Protein AF-A0A1M7QF65-F1 (afdb_monomer_lite)

Secondary structure (DSSP, 8-state):
---BSSTT--BPPGGGSSHHHHHHHHHHHHHHHHHHHTTPPP-HHHHHHHHHHHHHSTTGGGS-HHHHHHHHHHHHHHHHHHHHHTGGGT-S--HHHHHHHHHHH-SS-EEEEEE--SSSGGG-EEEEEETTEEEEEEE----SS--

Foldseek 3Di:
DFDAPDPVRHTDPPQCRDPLSVVLVVQLVVLVVVCVVVVNDDDLVSNLVSLLVSQLDLSLLVRPVVVNQVSVVVSLLSLLLCCVPPVVVPPDDDSCVSQVSCCPRGNNQKHKDWDPPDPDQQAIKMFIDHPNHTDDIDGHDHDPDSD

Sequence (147 aa):
MDIFVNKNKLKIPEPLGDFNVMKSALIHEDLHKKDNIKNVAESFLLHTNVYLNQMKDPTFAKVPERYQLGWIASFAQFVLNYYDQEGINGFGPGIESIVDDFNKNGKSGHVLKVDVSAPKSSSYSFQIYRNGKKVGEGKMEPKTSPH

Structure (mmCIF, N/CA/C/O backbone):
data_AF-A0A1M7QF65-F1
#
_entry.id   AF-A0A1M7QF65-F1
#
loop_
_atom_site.group_PDB
_atom_site.id
_atom_site.type_symbol
_atom_site.label_atom_id
_atom_site.label_alt_id
_atom_site.label_comp_id
_atom_site.label_asym_id
_atom_site.label_entity_id
_atom_site.label_seq_id
_atom_site.pdbx_PDB_ins_code
_atom_site.Cartn_x
_atom_site.Cartn_y
_atom_site.Cartn_z
_atom_site.occupancy
_atom_site.B_iso_or_equiv
_atom_site.auth_seq_id
_atom_site.auth_comp_id
_atom_site.auth_asym_id
_atom_site.auth_atom_id
_atom_site.pdbx_PDB_model_num
ATOM 1 N N . MET A 1 1 ? -21.258 -17.685 -5.223 1.00 51.28 1 MET A N 1
ATOM 2 C CA . MET A 1 1 ? -21.279 -18.036 -6.657 1.00 51.28 1 MET A CA 1
ATOM 3 C C . MET A 1 1 ? -19.961 -18.721 -6.934 1.00 51.28 1 MET A C 1
ATOM 5 O O . MET A 1 1 ? -18.935 -18.098 -6.708 1.00 51.28 1 MET A O 1
ATOM 9 N N . ASP A 1 2 ? -19.983 -19.992 -7.324 1.00 49.41 2 ASP A N 1
ATOM 10 C CA . ASP A 1 2 ? -18.752 -20.750 -7.566 1.00 49.41 2 ASP A CA 1
ATOM 11 C C . ASP A 1 2 ? -18.258 -20.471 -8.993 1.00 49.41 2 ASP A C 1
ATOM 13 O O . ASP A 1 2 ? -19.009 -20.645 -9.954 1.00 49.41 2 ASP A O 1
ATOM 17 N N . ILE A 1 3 ? -17.009 -20.016 -9.128 1.00 52.91 3 ILE A N 1
ATOM 18 C CA . ILE A 1 3 ? -16.360 -19.741 -10.417 1.00 52.91 3 ILE A CA 1
ATOM 19 C C . ILE A 1 3 ? -15.344 -20.858 -10.691 1.00 52.91 3 ILE A C 1
ATOM 21 O O . ILE A 1 3 ? -14.497 -21.167 -9.849 1.00 52.91 3 ILE A O 1
ATOM 25 N N . PHE A 1 4 ? -15.434 -21.473 -11.870 1.00 58.09 4 PHE A N 1
ATOM 26 C CA . PHE A 1 4 ? -14.579 -22.586 -12.289 1.00 58.09 4 PHE A CA 1
ATOM 27 C C . PHE A 1 4 ? -13.710 -22.175 -13.478 1.00 58.09 4 PHE A C 1
ATOM 29 O O . PHE A 1 4 ? -14.199 -21.545 -14.413 1.00 58.09 4 PHE A O 1
ATOM 36 N N . VAL A 1 5 ? -12.431 -22.561 -13.458 1.00 58.28 5 VAL A N 1
ATOM 37 C CA . VAL A 1 5 ? -11.436 -22.155 -14.475 1.00 58.28 5 VAL A CA 1
ATOM 38 C C . VAL A 1 5 ? -11.405 -23.071 -15.702 1.00 58.28 5 VAL A C 1
ATOM 40 O O . VAL A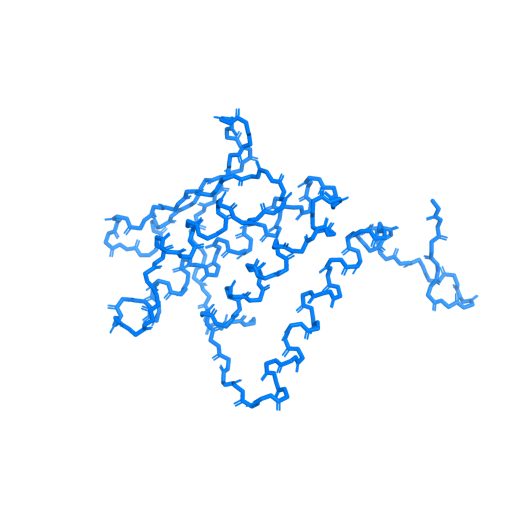 1 5 ? -10.826 -22.715 -16.725 1.00 58.28 5 VAL A O 1
ATOM 43 N N . ASN A 1 6 ? -12.013 -24.258 -15.630 1.00 52.78 6 ASN A N 1
ATOM 44 C CA . ASN A 1 6 ? -12.117 -25.184 -16.758 1.00 52.78 6 ASN A CA 1
ATOM 45 C C . ASN A 1 6 ? -13.269 -26.192 -16.587 1.00 52.78 6 ASN A C 1
ATOM 47 O O . ASN A 1 6 ? -13.910 -26.284 -15.538 1.00 52.78 6 ASN A O 1
ATOM 51 N N . LYS A 1 7 ? -13.489 -27.004 -17.633 1.00 57.59 7 LYS A N 1
ATOM 52 C CA . LYS A 1 7 ? -14.481 -28.097 -17.665 1.00 57.59 7 LYS A CA 1
ATOM 53 C C . LYS A 1 7 ? -14.250 -29.171 -16.589 1.00 57.59 7 LYS A C 1
ATOM 55 O O . LYS A 1 7 ? -15.165 -29.932 -16.293 1.00 57.59 7 LYS A O 1
ATOM 60 N N . ASN A 1 8 ? -13.066 -29.197 -15.972 1.00 62.47 8 ASN A N 1
ATOM 61 C CA . ASN A 1 8 ? -12.691 -30.156 -14.932 1.00 62.47 8 ASN A CA 1
ATOM 62 C C . ASN A 1 8 ? -13.113 -29.702 -13.525 1.00 62.47 8 ASN A C 1
ATOM 64 O O . ASN A 1 8 ? -12.690 -30.306 -12.544 1.00 62.47 8 ASN A O 1
ATOM 68 N N . LYS A 1 9 ? -13.938 -28.649 -13.406 1.00 59.69 9 LYS A N 1
ATOM 69 C CA . LYS A 1 9 ? -14.423 -28.112 -12.123 1.00 59.69 9 LYS A CA 1
ATOM 70 C C . LYS A 1 9 ? -13.289 -27.755 -11.153 1.00 59.69 9 LYS A C 1
ATOM 72 O O . LYS A 1 9 ? -13.483 -27.803 -9.939 1.00 59.69 9 LYS A O 1
ATOM 77 N N . LEU A 1 10 ? -12.120 -27.368 -11.672 1.00 63.97 10 LEU A N 1
ATOM 78 C CA . LEU A 1 10 ? -11.076 -26.779 -10.839 1.00 63.97 10 LEU A CA 1
ATOM 79 C C . LEU A 1 10 ? -11.639 -25.487 -10.244 1.00 63.97 10 LEU A C 1
ATOM 81 O O . LEU A 1 10 ? -11.938 -24.533 -10.971 1.00 63.97 10 LEU A O 1
ATOM 85 N N . LYS A 1 11 ? -11.865 -25.508 -8.927 1.00 59.94 11 LYS A N 1
ATOM 86 C CA . LYS A 1 11 ? -12.308 -24.335 -8.182 1.00 59.94 11 LYS A CA 1
ATOM 87 C C . LYS A 1 11 ? -11.192 -23.311 -8.225 1.00 59.94 11 LYS A C 1
ATOM 89 O O . LYS A 1 11 ? -10.039 -23.632 -7.938 1.00 59.94 11 LYS A O 1
ATOM 94 N N . ILE A 1 12 ? -11.552 -22.080 -8.560 1.00 61.06 12 ILE A N 1
ATOM 95 C CA . ILE A 1 12 ? -10.678 -20.955 -8.274 1.00 61.06 12 ILE A CA 1
ATOM 96 C C . ILE A 1 12 ? -10.430 -20.958 -6.749 1.00 61.06 12 ILE A C 1
ATOM 98 O O . ILE A 1 12 ? -11.399 -21.110 -5.997 1.00 61.06 12 ILE A O 1
ATOM 102 N N . PRO A 1 13 ? -9.170 -20.867 -6.279 1.00 63.69 13 PRO A N 1
ATOM 103 C CA . PRO A 1 13 ? -8.865 -20.821 -4.851 1.00 63.69 13 PRO A CA 1
ATOM 104 C C . PRO A 1 13 ? -9.717 -19.767 -4.134 1.00 63.69 13 PRO A C 1
ATOM 106 O O . PRO A 1 13 ? -9.980 -18.712 -4.705 1.00 63.69 13 PRO A O 1
ATOM 109 N N . GLU A 1 14 ? -10.121 -20.028 -2.886 1.00 64.38 14 GLU A N 1
ATOM 110 C CA . GLU A 1 14 ? -11.039 -19.165 -2.111 1.00 64.38 14 GLU A CA 1
ATOM 111 C C . GLU A 1 14 ? -10.668 -17.663 -2.120 1.00 64.38 14 GLU A C 1
ATOM 113 O O . GLU A 1 14 ? -11.583 -16.855 -2.285 1.00 64.38 14 GLU A O 1
ATOM 118 N N . PRO A 1 15 ? -9.377 -17.254 -2.113 1.00 60.06 15 PRO A N 1
ATOM 119 C CA . PRO A 1 15 ? -8.999 -15.848 -2.285 1.00 60.06 15 PRO A CA 1
ATOM 120 C C . PRO A 1 15 ? -9.427 -15.209 -3.609 1.00 60.06 15 PRO A C 1
ATOM 122 O O . PRO A 1 15 ? -9.770 -14.035 -3.641 1.00 60.06 15 PRO A O 1
ATOM 125 N N . LEU A 1 16 ? -9.421 -15.967 -4.703 1.00 64.12 16 LEU A N 1
ATOM 126 C CA . LEU A 1 16 ? -9.759 -15.494 -6.049 1.00 64.12 16 LEU A CA 1
ATOM 127 C C . LEU A 1 16 ? -11.226 -15.776 -6.420 1.00 64.12 16 LEU A C 1
ATOM 129 O O . LEU A 1 16 ? -11.677 -15.391 -7.498 1.00 64.12 16 LEU A O 1
ATOM 133 N N . GLY A 1 17 ? -11.982 -16.433 -5.534 1.00 69.12 17 GLY A N 1
ATOM 134 C CA . GLY A 1 17 ? -13.423 -16.639 -5.692 1.00 69.12 17 GLY A CA 1
ATOM 135 C C . GLY A 1 17 ? -14.241 -15.349 -5.550 1.00 69.12 17 GLY A C 1
ATOM 136 O O . GLY A 1 17 ? -15.383 -15.297 -6.006 1.00 69.12 17 GLY A O 1
ATOM 137 N N . ASP A 1 18 ? -13.659 -14.301 -4.958 1.00 85.38 18 ASP A N 1
ATOM 138 C CA . ASP A 1 18 ? -14.238 -12.959 -4.911 1.00 85.38 18 ASP A CA 1
ATOM 139 C C . ASP A 1 18 ? -13.810 -12.138 -6.139 1.00 85.38 18 ASP A C 1
ATOM 141 O O . ASP A 1 18 ? -12.624 -11.924 -6.403 1.00 85.38 18 ASP A O 1
ATOM 145 N N . PHE A 1 19 ? -14.799 -11.642 -6.888 1.00 88.81 19 PHE A N 1
ATOM 146 C CA . PHE A 1 19 ? -14.572 -10.872 -8.111 1.00 88.81 19 PHE A CA 1
ATOM 147 C C . PHE A 1 19 ? -13.750 -9.595 -7.880 1.00 88.81 19 PHE A C 1
ATOM 149 O O . PHE A 1 19 ? -12.913 -9.256 -8.716 1.00 88.81 19 PHE A O 1
ATOM 156 N N . ASN A 1 20 ? -13.961 -8.879 -6.772 1.00 92.62 20 ASN A N 1
ATOM 157 C CA . ASN A 1 20 ? -13.228 -7.644 -6.487 1.00 92.62 20 ASN A CA 1
ATOM 158 C C . ASN A 1 20 ? -11.788 -7.943 -6.071 1.00 92.62 20 ASN A C 1
ATOM 160 O O . ASN A 1 20 ? -10.891 -7.205 -6.480 1.00 92.62 20 ASN A O 1
ATOM 164 N N . VAL A 1 21 ? -11.554 -9.028 -5.321 1.00 93.00 21 VAL A N 1
ATOM 165 C CA . VAL A 1 21 ? -10.191 -9.496 -5.014 1.00 93.00 21 VAL A CA 1
ATOM 166 C C . VAL A 1 21 ? -9.463 -9.841 -6.308 1.00 93.00 21 VAL A C 1
ATOM 168 O O . VAL A 1 21 ? -8.407 -9.277 -6.582 1.00 93.00 21 VAL A O 1
ATOM 171 N N . MET A 1 22 ? -10.054 -10.692 -7.151 1.00 92.94 22 MET A N 1
ATOM 172 C CA . MET A 1 22 ? -9.435 -11.088 -8.418 1.00 92.94 22 MET A CA 1
ATOM 173 C C . MET A 1 22 ? -9.175 -9.877 -9.319 1.00 92.94 22 MET A C 1
ATOM 175 O O . MET A 1 22 ? -8.076 -9.720 -9.842 1.00 92.94 22 MET A O 1
ATOM 179 N N . LYS A 1 23 ? -10.155 -8.982 -9.474 1.00 94.50 23 LYS A N 1
ATOM 180 C CA . LYS A 1 23 ? -9.994 -7.781 -10.298 1.00 94.50 23 LYS A CA 1
ATOM 181 C C . LYS A 1 23 ? -8.903 -6.856 -9.752 1.00 94.50 23 LYS A C 1
ATOM 183 O O . LYS A 1 23 ? -8.117 -6.338 -10.536 1.00 94.50 23 LYS A O 1
ATOM 188 N N . SER A 1 24 ? -8.834 -6.649 -8.438 1.00 95.94 24 SER A N 1
ATOM 189 C CA . SER A 1 24 ? -7.797 -5.805 -7.838 1.00 95.94 24 SER A CA 1
ATOM 190 C C . SER A 1 24 ? -6.402 -6.423 -7.973 1.00 95.94 24 SER A C 1
ATOM 192 O O . SER A 1 24 ? -5.460 -5.694 -8.269 1.00 95.94 24 SER A O 1
ATOM 194 N N . ALA A 1 25 ? -6.277 -7.747 -7.848 1.00 94.56 25 ALA A N 1
ATOM 195 C CA . ALA A 1 25 ? -5.028 -8.456 -8.118 1.00 94.56 25 ALA A CA 1
ATOM 196 C C . ALA A 1 25 ? -4.609 -8.325 -9.593 1.00 94.56 25 ALA A C 1
ATOM 198 O O . ALA A 1 25 ? -3.466 -8.011 -9.886 1.00 94.56 25 ALA A O 1
ATOM 199 N N . LEU A 1 26 ? -5.537 -8.458 -10.545 1.00 95.25 26 LEU A N 1
ATOM 200 C CA . LEU A 1 26 ? -5.221 -8.262 -11.966 1.00 95.25 26 LEU A CA 1
ATOM 201 C C . LEU A 1 26 ? -4.777 -6.828 -12.289 1.00 95.25 26 LEU A C 1
ATOM 203 O O . LEU A 1 26 ? -3.942 -6.639 -13.168 1.00 95.25 26 LEU A O 1
ATOM 207 N N . ILE A 1 27 ? -5.304 -5.821 -11.585 1.00 97.00 27 ILE A N 1
ATOM 208 C CA . ILE A 1 27 ? -4.830 -4.434 -11.711 1.00 97.00 27 ILE A CA 1
ATOM 209 C C . ILE A 1 27 ? -3.382 -4.311 -11.217 1.00 97.00 27 ILE A C 1
ATOM 211 O O . ILE A 1 27 ? -2.594 -3.625 -11.859 1.00 97.00 27 ILE A O 1
ATOM 215 N N . HIS A 1 28 ? -3.024 -4.988 -10.121 1.00 96.69 28 HIS A N 1
ATOM 216 C CA . HIS A 1 28 ? -1.644 -5.054 -9.630 1.00 96.69 28 HIS A CA 1
ATOM 217 C C . HIS A 1 28 ? -0.700 -5.630 -10.696 1.00 96.69 28 HIS A C 1
ATOM 219 O O . HIS A 1 28 ? 0.281 -4.991 -11.071 1.00 96.69 28 HIS A O 1
ATOM 225 N N . GLU A 1 29 ? -1.040 -6.790 -11.258 1.00 94.56 29 GLU A N 1
ATOM 226 C CA . GLU A 1 29 ? -0.207 -7.440 -12.279 1.00 94.56 29 GLU A CA 1
ATOM 227 C C . GLU A 1 29 ? -0.130 -6.640 -13.593 1.00 94.56 29 GLU A C 1
ATOM 229 O O . GLU A 1 29 ? 0.903 -6.619 -14.264 1.00 94.56 29 GLU A O 1
ATOM 234 N N . ASP A 1 30 ? -1.201 -5.936 -13.975 1.00 95.56 30 ASP A N 1
ATOM 235 C CA . ASP A 1 30 ? -1.191 -5.054 -15.149 1.00 95.56 30 ASP A CA 1
ATOM 236 C C . ASP A 1 30 ? -0.247 -3.851 -14.968 1.00 95.56 30 ASP A C 1
ATOM 238 O O . ASP A 1 30 ? 0.357 -3.389 -15.940 1.00 95.56 30 ASP A O 1
ATOM 242 N N . LEU A 1 31 ? -0.068 -3.362 -13.736 1.00 95.19 31 LEU A N 1
ATOM 243 C CA . LEU A 1 31 ? 0.909 -2.314 -13.426 1.00 95.19 31 LEU A CA 1
ATOM 244 C C . LEU A 1 31 ? 2.345 -2.833 -13.593 1.00 95.19 31 LEU A C 1
ATOM 246 O O . LEU A 1 31 ? 3.105 -2.211 -14.337 1.00 95.19 31 LEU A O 1
ATOM 250 N N . HIS A 1 32 ? 2.674 -4.012 -13.046 1.00 93.12 32 HIS A N 1
ATOM 251 C CA . HIS A 1 32 ? 3.969 -4.675 -13.297 1.00 93.12 32 HIS A CA 1
ATOM 252 C C . HIS A 1 32 ? 4.236 -4.849 -14.794 1.00 93.12 32 HIS A C 1
ATOM 254 O O . HIS A 1 32 ? 5.313 -4.526 -15.299 1.00 93.12 32 HIS A O 1
ATOM 260 N N . LYS A 1 33 ? 3.227 -5.292 -15.553 1.00 91.56 33 LYS A N 1
ATOM 261 C CA . LYS A 1 33 ? 3.337 -5.450 -17.009 1.00 91.56 33 LYS A CA 1
ATOM 262 C C . LYS A 1 33 ? 3.654 -4.129 -17.718 1.00 91.56 33 LYS A C 1
ATOM 264 O O . LYS A 1 33 ? 4.468 -4.120 -18.642 1.00 91.56 33 LYS A O 1
ATOM 269 N N . LYS A 1 34 ? 3.012 -3.025 -17.328 1.00 92.00 34 LYS A N 1
ATOM 270 C CA . LYS A 1 34 ? 3.261 -1.693 -17.911 1.00 92.00 34 LYS A CA 1
ATOM 271 C C . LYS A 1 34 ? 4.679 -1.204 -17.644 1.00 92.00 34 LYS A C 1
ATOM 273 O O . LYS A 1 34 ? 5.259 -0.576 -18.530 1.00 92.00 34 LYS A O 1
ATOM 278 N N . ASP A 1 35 ? 5.226 -1.491 -16.470 1.00 89.44 35 ASP A N 1
ATOM 279 C CA . ASP A 1 35 ? 6.595 -1.114 -16.119 1.00 89.44 35 ASP A CA 1
ATOM 280 C C . ASP A 1 35 ? 7.619 -1.963 -16.882 1.00 89.44 35 ASP A C 1
ATOM 282 O O . ASP A 1 35 ? 8.562 -1.417 -17.462 1.00 89.44 35 ASP A O 1
ATOM 286 N N . ASN A 1 36 ? 7.357 -3.265 -17.029 1.00 87.56 36 ASN A N 1
ATOM 287 C CA . ASN A 1 36 ? 8.180 -4.160 -17.842 1.00 87.56 36 ASN A CA 1
ATOM 288 C C . ASN A 1 36 ? 8.214 -3.745 -19.328 1.00 87.56 36 ASN A C 1
ATOM 290 O O . ASN A 1 36 ? 9.275 -3.714 -19.942 1.00 87.56 36 ASN A O 1
ATOM 294 N N . ILE A 1 37 ? 7.079 -3.333 -19.913 1.00 88.56 37 ILE A N 1
ATOM 295 C CA . ILE A 1 37 ? 7.024 -2.827 -21.305 1.00 88.56 37 ILE A CA 1
ATOM 296 C C . ILE A 1 37 ? 7.929 -1.599 -21.506 1.00 88.56 37 ILE A C 1
ATOM 298 O O . ILE A 1 37 ? 8.447 -1.377 -22.601 1.00 88.56 37 ILE A O 1
ATOM 302 N N . LYS A 1 38 ? 8.131 -0.798 -20.457 1.00 88.06 38 LYS A N 1
ATOM 303 C CA . LYS A 1 38 ? 9.007 0.380 -20.479 1.00 88.06 38 LYS A CA 1
ATOM 304 C C . LYS A 1 38 ? 10.474 0.045 -20.180 1.00 88.06 38 LYS A C 1
ATOM 306 O O . LYS A 1 38 ? 11.287 0.964 -20.163 1.00 88.06 38 LYS A O 1
ATOM 311 N N . ASN A 1 39 ? 10.814 -1.230 -19.965 1.00 87.06 39 ASN A N 1
ATOM 312 C CA . ASN A 1 39 ? 12.138 -1.700 -19.542 1.00 87.06 39 ASN A CA 1
ATOM 313 C C . ASN A 1 39 ? 12.654 -0.982 -18.281 1.00 87.06 39 ASN A C 1
ATOM 315 O O . ASN A 1 39 ? 13.842 -0.673 -18.175 1.00 87.06 39 ASN A O 1
ATOM 319 N N . VAL A 1 40 ? 11.758 -0.669 -17.339 1.00 84.06 40 VAL A N 1
ATOM 320 C CA . VAL A 1 40 ? 12.155 -0.086 -16.052 1.00 84.06 40 VAL A CA 1
ATOM 321 C C . VAL A 1 40 ? 12.770 -1.192 -15.199 1.00 84.06 40 VAL A C 1
ATOM 323 O O . VAL A 1 40 ? 12.166 -2.247 -15.029 1.00 84.06 40 VAL A O 1
ATOM 326 N N . ALA A 1 41 ? 13.977 -0.954 -14.683 1.00 84.00 41 ALA A N 1
ATOM 327 C CA . ALA A 1 41 ? 14.628 -1.886 -13.770 1.00 84.00 41 ALA A CA 1
ATOM 328 C C . ALA A 1 41 ? 13.828 -2.005 -12.467 1.00 84.00 41 ALA A C 1
ATOM 330 O O . ALA A 1 41 ? 13.318 -1.014 -11.942 1.00 84.00 41 ALA A O 1
ATOM 331 N N . GLU A 1 42 ? 13.731 -3.223 -11.948 1.00 85.19 42 GLU A N 1
ATOM 332 C CA . GLU A 1 42 ? 12.981 -3.498 -10.729 1.00 85.19 42 GLU A CA 1
ATOM 333 C C . GLU A 1 42 ? 13.658 -2.896 -9.496 1.00 85.19 42 GLU A C 1
ATOM 335 O O . GLU A 1 42 ? 14.883 -2.897 -9.371 1.00 85.19 42 GLU A O 1
ATOM 340 N N . SER A 1 43 ? 12.839 -2.393 -8.575 1.00 90.44 43 SER A N 1
ATOM 341 C CA . SER A 1 43 ? 13.282 -1.808 -7.311 1.00 90.44 43 SER A CA 1
ATOM 342 C C . SER A 1 43 ? 12.177 -1.881 -6.257 1.00 90.44 43 SER A C 1
ATOM 344 O O . SER A 1 43 ? 10.996 -2.079 -6.582 1.00 90.44 43 SER A O 1
ATOM 346 N N . PHE A 1 44 ? 12.530 -1.693 -4.985 1.00 91.75 44 PHE A N 1
ATOM 347 C CA . PHE A 1 44 ? 11.546 -1.587 -3.908 1.00 91.75 44 PHE A CA 1
ATOM 348 C C . PHE A 1 44 ? 10.631 -0.381 -4.118 1.00 91.75 44 PHE A C 1
ATOM 350 O O . PHE A 1 44 ? 9.424 -0.489 -3.876 1.00 91.75 44 PHE A O 1
ATOM 357 N N . LEU A 1 45 ? 11.158 0.738 -4.629 1.00 92.38 45 LEU A N 1
ATOM 358 C CA . LEU A 1 45 ? 10.338 1.893 -4.995 1.00 92.38 45 LEU A CA 1
ATOM 359 C C . LEU A 1 45 ? 9.309 1.552 -6.083 1.00 92.38 45 LEU A C 1
ATOM 361 O O . LEU A 1 45 ? 8.148 1.955 -5.982 1.00 92.38 45 LEU A O 1
ATOM 365 N N . LEU A 1 46 ? 9.705 0.800 -7.114 1.00 92.69 46 LEU A N 1
ATOM 366 C CA . LEU A 1 46 ? 8.799 0.417 -8.196 1.00 92.69 46 LEU A CA 1
ATOM 367 C C . LEU A 1 46 ? 7.645 -0.439 -7.664 1.00 92.69 46 LEU A C 1
ATOM 369 O O . LEU A 1 46 ? 6.480 -0.119 -7.896 1.00 92.69 46 LEU A O 1
ATOM 373 N N . HIS A 1 47 ? 7.947 -1.461 -6.863 1.00 94.12 47 HIS A N 1
ATOM 374 C CA . HIS A 1 47 ? 6.912 -2.326 -6.292 1.00 94.12 47 HIS A CA 1
ATOM 375 C C . HIS A 1 47 ? 6.023 -1.567 -5.287 1.00 94.12 47 HIS A C 1
ATOM 377 O O . HIS A 1 47 ? 4.802 -1.746 -5.258 1.00 94.12 47 HIS A O 1
ATOM 383 N N . THR A 1 48 ? 6.600 -0.640 -4.516 1.00 94.81 48 THR A N 1
ATOM 384 C CA . THR A 1 48 ? 5.838 0.288 -3.664 1.00 94.81 48 THR A CA 1
ATOM 385 C C . THR A 1 48 ? 4.813 1.074 -4.488 1.00 94.81 48 THR A C 1
ATOM 387 O O . THR A 1 48 ? 3.643 1.163 -4.107 1.00 94.81 48 THR A O 1
ATOM 390 N N . ASN A 1 49 ? 5.217 1.588 -5.654 1.00 95.50 49 ASN A N 1
ATOM 391 C CA . ASN A 1 49 ? 4.334 2.323 -6.559 1.00 95.50 49 ASN A CA 1
ATOM 392 C C . ASN A 1 49 ? 3.243 1.442 -7.177 1.00 95.50 49 ASN A C 1
ATOM 394 O O . ASN A 1 49 ? 2.115 1.912 -7.348 1.00 95.50 49 ASN A O 1
ATOM 398 N N . VAL A 1 50 ? 3.536 0.176 -7.483 1.00 97.00 50 VAL A N 1
ATOM 399 C CA . VAL A 1 50 ? 2.532 -0.780 -7.977 1.00 97.00 50 VAL A CA 1
ATOM 400 C C . VAL A 1 50 ? 1.417 -0.969 -6.948 1.00 97.00 50 VAL A C 1
ATOM 402 O O . VAL A 1 50 ? 0.243 -0.769 -7.273 1.00 97.00 50 VAL A O 1
ATOM 405 N N . TYR A 1 51 ? 1.762 -1.247 -5.688 1.00 97.88 51 TYR A N 1
ATOM 406 C CA . TYR A 1 51 ? 0.768 -1.337 -4.615 1.00 97.88 51 TYR A CA 1
ATOM 407 C C . TYR A 1 51 ? 0.007 -0.023 -4.418 1.00 97.88 51 TYR A C 1
ATOM 409 O O . TYR A 1 51 ? -1.222 -0.029 -4.359 1.00 97.88 51 TYR A O 1
ATOM 417 N N . LEU A 1 52 ? 0.705 1.113 -4.357 1.00 98.06 52 LEU A N 1
ATOM 418 C CA . LEU A 1 52 ? 0.069 2.418 -4.175 1.00 98.06 52 LEU A CA 1
ATOM 419 C C . LEU A 1 52 ? -0.968 2.698 -5.272 1.00 98.06 52 LEU A C 1
ATOM 421 O O . LEU A 1 52 ? -2.097 3.098 -4.983 1.00 98.06 52 LEU A O 1
ATOM 425 N N . ASN A 1 53 ? -0.612 2.452 -6.532 1.00 98.00 53 ASN A N 1
ATOM 426 C CA . ASN A 1 53 ? -1.503 2.674 -7.667 1.00 98.00 53 ASN A CA 1
ATOM 427 C C . ASN A 1 53 ? -2.670 1.678 -7.696 1.00 98.00 53 ASN A C 1
ATOM 429 O O . ASN A 1 53 ? -3.798 2.089 -7.974 1.00 98.00 53 ASN A O 1
ATOM 433 N N . GLN A 1 54 ? -2.449 0.413 -7.328 1.00 98.06 54 GLN A N 1
ATOM 434 C CA . GLN A 1 54 ? -3.529 -0.556 -7.118 1.00 98.06 54 GLN A CA 1
ATOM 435 C C . GLN A 1 54 ? -4.520 -0.055 -6.052 1.00 98.06 54 GLN A C 1
ATOM 437 O O . GLN A 1 54 ? -5.733 -0.114 -6.252 1.00 98.06 54 GLN A O 1
ATOM 442 N N . MET A 1 55 ? -4.024 0.471 -4.929 1.00 98.31 55 MET A N 1
ATOM 443 C CA . MET A 1 55 ? -4.851 0.929 -3.804 1.00 98.31 55 MET A CA 1
ATOM 444 C C . MET A 1 55 ? -5.607 2.234 -4.079 1.00 98.31 55 MET A C 1
ATOM 446 O O . MET A 1 55 ? -6.596 2.532 -3.398 1.00 98.31 55 MET A O 1
ATOM 450 N N . LYS A 1 56 ? -5.172 3.007 -5.079 1.00 98.19 56 LYS A N 1
ATOM 451 C CA . LYS A 1 56 ? -5.888 4.181 -5.601 1.00 98.19 56 LYS A CA 1
ATOM 452 C C . LYS A 1 56 ? -7.032 3.816 -6.549 1.00 98.19 56 LYS A C 1
ATOM 454 O O . LYS A 1 56 ? -7.894 4.665 -6.792 1.00 98.19 56 LYS A O 1
ATOM 459 N N . ASP A 1 57 ? -7.075 2.589 -7.069 1.00 97.88 57 ASP A N 1
ATOM 460 C CA . ASP A 1 57 ? -8.174 2.145 -7.925 1.00 97.88 57 ASP A CA 1
ATOM 461 C C . ASP A 1 57 ? -9.469 1.945 -7.105 1.00 97.88 57 ASP A C 1
ATOM 463 O O . ASP A 1 57 ? -9.446 1.310 -6.044 1.00 97.88 57 ASP A O 1
ATOM 467 N N . PRO A 1 58 ? -10.638 2.426 -7.576 1.00 97.06 58 PRO A N 1
ATOM 468 C CA . PRO A 1 58 ? -11.913 2.251 -6.873 1.00 97.06 58 PRO A CA 1
ATOM 469 C C . PRO A 1 58 ? -12.316 0.792 -6.610 1.00 97.06 58 PRO A C 1
ATOM 471 O O . PRO A 1 58 ? -13.133 0.533 -5.725 1.00 97.06 58 PRO A O 1
ATOM 474 N N . THR A 1 59 ? -11.777 -0.171 -7.363 1.00 96.25 59 THR A N 1
ATOM 475 C CA . THR A 1 59 ? -11.992 -1.605 -7.124 1.00 96.25 59 THR A CA 1
ATOM 476 C C . THR A 1 59 ? -11.426 -2.020 -5.769 1.00 96.25 59 THR A C 1
ATOM 478 O O . THR A 1 59 ? -12.064 -2.811 -5.076 1.00 96.25 59 THR A O 1
ATOM 481 N N . PHE A 1 60 ? -10.293 -1.447 -5.345 1.00 97.31 60 PHE A N 1
ATOM 482 C CA . PHE A 1 60 ? -9.663 -1.789 -4.069 1.00 97.31 60 PHE A CA 1
ATOM 483 C C . PHE A 1 60 ? -10.584 -1.503 -2.878 1.00 97.31 60 PHE A C 1
ATOM 485 O O . PHE A 1 60 ? -10.644 -2.294 -1.944 1.00 97.31 60 PHE A O 1
ATOM 492 N N . ALA A 1 61 ? -11.394 -0.440 -2.936 1.00 96.69 61 ALA A N 1
ATOM 493 C CA . ALA A 1 61 ? -12.381 -0.118 -1.898 1.00 96.69 61 ALA A CA 1
ATOM 494 C C . ALA A 1 61 ? -13.435 -1.218 -1.679 1.00 96.69 61 ALA A C 1
ATOM 496 O O . ALA A 1 61 ? -14.000 -1.325 -0.592 1.00 96.69 61 ALA A O 1
ATOM 497 N N . LYS A 1 62 ? -13.708 -2.022 -2.715 1.00 96.38 62 LYS A N 1
ATOM 498 C CA . LYS A 1 62 ? -14.732 -3.081 -2.725 1.00 96.38 62 LYS A CA 1
ATOM 499 C C . LYS A 1 62 ? -14.184 -4.454 -2.334 1.00 96.38 62 LYS A C 1
ATOM 501 O O . LYS A 1 62 ? -14.949 -5.407 -2.222 1.00 96.38 62 LYS A O 1
ATOM 506 N N . VAL A 1 63 ? -12.870 -4.561 -2.170 1.00 95.56 63 VAL A N 1
ATOM 507 C CA . VAL A 1 63 ? -12.190 -5.773 -1.713 1.00 95.56 63 VAL A CA 1
ATOM 508 C C . VAL A 1 63 ? -12.552 -6.021 -0.241 1.00 95.56 63 VAL A C 1
ATOM 510 O O . VAL A 1 63 ? -12.561 -5.065 0.537 1.00 95.56 63 VAL A O 1
ATOM 513 N N . PRO A 1 64 ? -12.830 -7.269 0.184 1.00 95.00 64 PRO A N 1
ATOM 514 C CA . PRO A 1 64 ? -13.082 -7.565 1.590 1.00 95.00 64 PRO A CA 1
ATOM 515 C C . PRO A 1 64 ? -11.916 -7.126 2.484 1.00 95.00 64 PRO A C 1
ATOM 517 O O . PRO A 1 64 ? -10.749 -7.325 2.145 1.00 95.00 64 PRO A O 1
ATOM 520 N N . GLU A 1 65 ? -12.233 -6.572 3.655 1.00 94.75 65 GLU A N 1
ATOM 521 C CA . GLU A 1 65 ? -11.261 -5.909 4.538 1.00 94.75 65 GLU A CA 1
ATOM 522 C C . GLU A 1 65 ? -10.041 -6.780 4.870 1.00 94.75 65 GLU A C 1
ATOM 524 O O . GLU A 1 65 ? -8.918 -6.289 4.844 1.00 94.75 65 GLU A O 1
ATOM 529 N N . ARG A 1 66 ? -10.222 -8.093 5.078 1.00 94.31 66 ARG A N 1
ATOM 530 C CA . ARG A 1 66 ? -9.106 -9.021 5.341 1.00 94.31 66 ARG A CA 1
ATOM 531 C C . ARG A 1 66 ? -8.019 -8.989 4.257 1.00 94.31 66 ARG A C 1
ATOM 533 O O . ARG A 1 66 ? -6.837 -9.056 4.578 1.00 94.31 66 ARG A O 1
ATOM 540 N N . TYR A 1 67 ? -8.408 -8.857 2.987 1.00 95.19 67 TYR A N 1
ATOM 541 C CA . TYR A 1 67 ? -7.467 -8.774 1.868 1.00 95.19 67 TYR A CA 1
ATOM 542 C C . TYR A 1 67 ? -6.895 -7.364 1.725 1.00 95.19 67 TYR A C 1
ATOM 544 O O . TYR A 1 67 ? -5.708 -7.226 1.445 1.00 95.19 67 TYR A O 1
ATOM 552 N N . GLN A 1 68 ? -7.699 -6.323 1.983 1.00 97.38 68 GLN A N 1
ATOM 553 C CA . GLN A 1 68 ? -7.198 -4.945 2.033 1.00 97.38 68 GLN A CA 1
ATOM 554 C C . GLN A 1 68 ? -6.074 -4.817 3.065 1.00 97.38 68 GLN A C 1
ATOM 556 O O . GLN A 1 68 ? -5.018 -4.288 2.740 1.00 97.38 68 GLN A O 1
ATOM 561 N N . LEU A 1 69 ? -6.270 -5.339 4.281 1.00 97.69 69 LEU A N 1
ATOM 562 C CA . LEU A 1 69 ? -5.263 -5.310 5.343 1.00 97.69 69 LEU A CA 1
ATOM 563 C C . LEU A 1 69 ? -3.998 -6.079 4.956 1.00 97.69 69 LEU A C 1
ATOM 565 O O . LEU A 1 69 ? -2.903 -5.565 5.165 1.00 97.69 69 LEU A O 1
ATOM 569 N N . GLY A 1 70 ? -4.140 -7.264 4.351 1.00 96.56 70 GLY A N 1
ATOM 570 C CA . 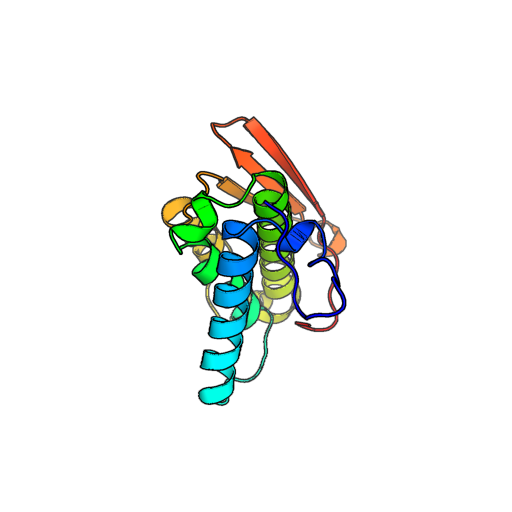GLY A 1 70 ? -3.002 -8.036 3.848 1.00 96.56 70 GLY A CA 1
ATOM 571 C C . GLY A 1 70 ? -2.186 -7.257 2.816 1.00 96.56 70 GLY A C 1
ATOM 572 O O . GLY A 1 70 ? -0.972 -7.136 2.949 1.00 96.56 70 GLY A O 1
ATOM 573 N N . TRP A 1 71 ? -2.851 -6.646 1.835 1.00 97.75 71 TRP A N 1
ATOM 574 C CA . TRP A 1 71 ? -2.178 -5.851 0.810 1.00 97.75 71 TRP A CA 1
ATOM 575 C C . TRP A 1 71 ? -1.581 -4.549 1.349 1.00 97.75 71 TRP A C 1
ATOM 577 O O . TRP A 1 71 ? -0.470 -4.203 0.960 1.00 97.75 71 TRP A O 1
ATOM 587 N N . ILE A 1 72 ? -2.250 -3.851 2.274 1.00 98.50 72 ILE A N 1
ATOM 588 C CA . ILE A 1 72 ? -1.692 -2.661 2.947 1.00 98.50 72 ILE A CA 1
ATOM 589 C C . ILE A 1 72 ? -0.455 -3.041 3.766 1.00 98.50 72 ILE A C 1
ATOM 591 O O . ILE A 1 72 ? 0.524 -2.299 3.759 1.00 98.50 72 ILE A O 1
ATOM 595 N N . ALA A 1 73 ? -0.462 -4.196 4.434 1.00 97.94 73 ALA A N 1
ATOM 596 C CA . ALA A 1 73 ? 0.712 -4.695 5.139 1.00 97.94 73 ALA A CA 1
ATOM 597 C C . ALA A 1 73 ? 1.863 -4.999 4.167 1.00 97.94 73 ALA A C 1
ATOM 599 O O . ALA A 1 73 ? 2.992 -4.595 4.428 1.00 97.94 73 ALA A O 1
ATOM 600 N N . SER A 1 74 ? 1.590 -5.633 3.019 1.00 96.56 74 SER A N 1
ATOM 601 C CA . SER A 1 74 ? 2.601 -5.840 1.972 1.00 96.56 74 SER A CA 1
ATOM 602 C C . SER A 1 74 ? 3.162 -4.517 1.450 1.00 96.56 74 SER A C 1
ATOM 604 O O . SER A 1 74 ? 4.377 -4.356 1.397 1.00 96.56 74 SER A O 1
ATOM 606 N N . PHE A 1 75 ? 2.304 -3.544 1.142 1.00 98.12 75 PHE A N 1
ATOM 607 C CA . PHE A 1 75 ? 2.722 -2.192 0.767 1.00 98.12 75 PHE A CA 1
ATOM 608 C C . PHE A 1 75 ? 3.621 -1.555 1.829 1.00 98.12 75 PHE A C 1
ATOM 610 O O . PHE A 1 75 ? 4.694 -1.063 1.496 1.00 98.12 75 PHE A O 1
ATOM 617 N N . ALA A 1 76 ? 3.236 -1.622 3.106 1.00 97.75 76 ALA A N 1
ATOM 618 C CA . ALA A 1 76 ? 4.041 -1.095 4.201 1.00 97.75 76 ALA A CA 1
ATOM 619 C C . ALA A 1 76 ? 5.418 -1.775 4.280 1.00 97.75 76 ALA A C 1
ATOM 621 O O . ALA A 1 76 ? 6.419 -1.085 4.449 1.00 97.75 76 ALA A O 1
ATOM 622 N N . GLN A 1 77 ? 5.502 -3.096 4.081 1.00 96.12 77 GLN A N 1
ATOM 623 C CA . GLN A 1 77 ? 6.792 -3.796 4.008 1.00 96.12 77 GLN A CA 1
ATOM 624 C C . GLN A 1 77 ? 7.665 -3.276 2.866 1.00 96.12 77 GLN A C 1
ATOM 626 O O . GLN A 1 77 ? 8.866 -3.091 3.053 1.00 96.12 77 GLN A O 1
ATOM 631 N N . PHE A 1 78 ? 7.082 -3.011 1.697 1.00 95.19 78 PHE A N 1
ATOM 632 C CA . PHE A 1 78 ? 7.815 -2.442 0.567 1.00 95.19 78 PHE A CA 1
ATOM 633 C C . PHE A 1 78 ? 8.271 -1.003 0.830 1.00 95.19 78 PHE A C 1
ATOM 635 O O . PHE A 1 78 ? 9.411 -0.688 0.511 1.00 95.19 78 PHE A O 1
ATOM 642 N N . VAL A 1 79 ? 7.463 -0.174 1.502 1.00 95.56 79 VAL A N 1
ATOM 643 C CA . VAL A 1 79 ? 7.873 1.172 1.949 1.00 95.56 79 VAL A CA 1
ATOM 644 C C . VAL A 1 79 ? 9.065 1.099 2.908 1.00 95.56 79 VAL A C 1
ATOM 646 O O . VAL A 1 79 ? 10.022 1.855 2.752 1.00 95.56 79 VAL A O 1
ATOM 649 N N . LEU A 1 80 ? 9.030 0.188 3.886 1.00 94.94 80 LEU A N 1
ATOM 650 C CA . LEU A 1 80 ? 10.112 0.035 4.866 1.00 94.94 80 LEU A CA 1
ATOM 651 C C . LEU A 1 80 ? 11.398 -0.514 4.227 1.00 94.94 80 LEU A C 1
ATOM 653 O O . LEU A 1 80 ? 12.481 -0.018 4.522 1.00 94.94 80 LEU A O 1
ATOM 657 N N . ASN A 1 81 ? 11.287 -1.485 3.317 1.00 93.00 81 ASN A N 1
ATOM 658 C CA . ASN A 1 81 ? 12.439 -2.004 2.573 1.00 93.00 81 ASN A CA 1
ATOM 659 C C . ASN A 1 81 ? 13.006 -0.972 1.587 1.00 93.00 81 ASN A C 1
ATOM 661 O O . ASN A 1 81 ? 14.223 -0.852 1.473 1.00 93.00 81 ASN A O 1
ATOM 665 N N . TYR A 1 82 ? 12.146 -0.185 0.932 1.00 92.56 82 TYR A N 1
ATOM 666 C CA . TYR A 1 82 ? 12.569 0.957 0.124 1.00 92.56 82 TYR A CA 1
ATOM 667 C C . TYR A 1 82 ? 13.378 1.938 0.968 1.00 92.56 82 TYR A C 1
ATOM 669 O O . TYR A 1 82 ? 14.478 2.300 0.567 1.00 92.56 82 TYR A O 1
ATOM 677 N N . TYR A 1 83 ? 12.886 2.324 2.149 1.00 91.44 83 TYR A N 1
ATOM 678 C CA . TYR A 1 83 ? 13.620 3.216 3.045 1.00 91.44 83 TYR A CA 1
ATOM 679 C C . TYR A 1 83 ? 15.014 2.679 3.370 1.00 91.44 83 TYR A C 1
ATOM 681 O O . TYR A 1 83 ? 15.998 3.374 3.136 1.00 91.44 83 TYR A O 1
ATOM 689 N N . ASP A 1 84 ? 15.088 1.437 3.848 1.00 89.81 84 ASP A N 1
ATOM 690 C CA . ASP A 1 84 ? 16.326 0.795 4.300 1.00 89.81 84 ASP A CA 1
ATOM 691 C C . ASP A 1 84 ? 17.373 0.640 3.185 1.00 89.81 84 ASP A C 1
ATOM 693 O O . ASP A 1 84 ? 18.562 0.840 3.421 1.00 89.81 84 ASP A O 1
ATOM 697 N N . GLN A 1 85 ? 16.951 0.306 1.963 1.00 85.62 85 GLN A N 1
ATOM 698 C CA . GLN A 1 85 ? 17.888 -0.082 0.898 1.00 85.62 85 GLN A CA 1
ATOM 699 C C . GLN A 1 85 ? 18.144 1.007 -0.141 1.00 85.62 85 GLN A C 1
ATOM 701 O O . GLN A 1 85 ? 19.244 1.102 -0.686 1.00 85.62 85 GLN A O 1
ATOM 706 N N . GLU A 1 86 ? 17.145 1.837 -0.423 1.00 82.19 86 GLU A N 1
ATOM 707 C CA . GLU A 1 86 ? 17.172 2.805 -1.525 1.00 82.19 86 GLU A CA 1
ATOM 708 C C . GLU A 1 86 ? 17.015 4.245 -1.006 1.00 82.19 86 GLU A C 1
ATOM 710 O O . GLU A 1 86 ? 17.734 5.151 -1.435 1.00 82.19 86 GLU A O 1
ATOM 715 N N . GLY A 1 87 ? 16.124 4.451 -0.034 1.00 65.69 87 GLY A N 1
ATOM 716 C CA . GLY A 1 87 ? 15.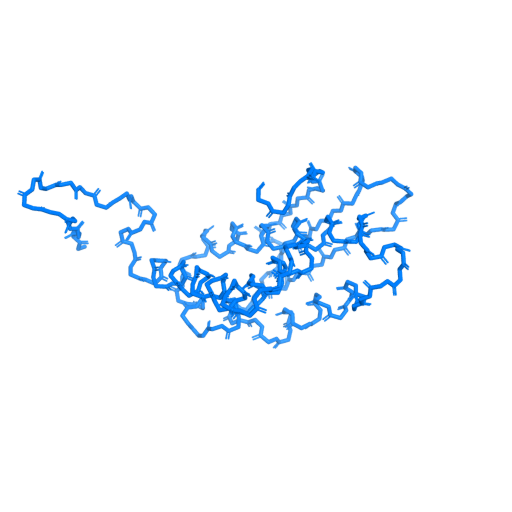729 5.757 0.491 1.00 65.69 87 GLY A CA 1
ATOM 717 C C . GLY A 1 87 ? 16.774 6.423 1.389 1.00 65.69 87 GLY A C 1
ATOM 718 O O . GLY A 1 87 ? 16.916 7.645 1.336 1.00 65.69 87 GLY A O 1
ATOM 719 N N . ILE A 1 88 ? 17.560 5.655 2.157 1.00 64.69 88 ILE A N 1
ATOM 720 C CA . ILE A 1 88 ? 18.646 6.194 3.005 1.00 64.69 88 ILE A CA 1
ATOM 721 C C . ILE A 1 88 ? 19.723 6.912 2.171 1.00 64.69 88 ILE A C 1
ATOM 723 O O . ILE A 1 88 ? 20.335 7.868 2.646 1.00 64.69 88 ILE A O 1
ATOM 727 N N . ASN A 1 89 ? 19.914 6.522 0.907 1.00 61.12 89 ASN A N 1
ATOM 728 C CA . ASN A 1 89 ? 20.902 7.140 0.018 1.00 61.12 89 ASN A CA 1
ATOM 729 C C . ASN A 1 89 ? 20.402 8.432 -0.661 1.00 61.12 89 ASN A C 1
ATOM 731 O O . ASN A 1 89 ? 21.134 9.025 -1.452 1.00 61.12 89 ASN A O 1
ATOM 735 N N . GLY A 1 90 ? 19.172 8.881 -0.373 1.00 59.31 90 GLY A N 1
ATOM 736 C CA . GLY A 1 90 ? 18.617 10.147 -0.872 1.00 59.31 90 GLY A CA 1
ATOM 737 C C . GLY A 1 90 ? 18.145 10.129 -2.332 1.00 59.31 90 GLY A C 1
ATOM 738 O O . GLY A 1 90 ? 17.774 11.173 -2.868 1.00 59.31 90 GLY A O 1
ATOM 739 N N . PHE A 1 91 ? 18.135 8.966 -2.986 1.00 59.12 91 PHE A N 1
ATOM 740 C CA . PHE A 1 91 ? 17.640 8.809 -4.352 1.00 59.12 91 PHE A CA 1
ATOM 741 C C . PHE A 1 91 ? 16.167 8.386 -4.340 1.00 59.12 91 PHE A C 1
ATOM 743 O O . PHE A 1 91 ? 15.853 7.202 -4.298 1.00 59.12 91 PHE A O 1
ATOM 750 N N . GLY A 1 92 ? 15.256 9.361 -4.399 1.00 70.44 92 GLY A N 1
ATOM 751 C CA . GLY A 1 92 ? 13.818 9.114 -4.552 1.00 70.44 92 GLY A CA 1
ATOM 752 C C . GLY A 1 92 ? 12.939 9.936 -3.605 1.00 70.44 92 GLY A C 1
ATOM 753 O O . GLY A 1 92 ? 13.437 10.789 -2.869 1.00 70.44 92 GLY A O 1
ATOM 754 N N . PRO A 1 93 ? 11.609 9.740 -3.644 1.00 82.44 93 PRO A N 1
ATOM 755 C CA . PRO A 1 93 ? 10.695 10.408 -2.724 1.00 82.44 93 PRO A CA 1
ATOM 756 C C . PRO A 1 93 ? 10.923 9.937 -1.281 1.00 82.44 93 PRO A C 1
ATOM 758 O O . PRO A 1 93 ? 11.167 8.756 -1.038 1.00 82.44 93 PRO A O 1
ATOM 761 N N . GLY A 1 94 ? 10.790 10.847 -0.314 1.00 88.44 94 GLY A N 1
ATOM 762 C CA . GLY A 1 94 ? 10.746 10.478 1.104 1.00 88.44 94 GLY A CA 1
ATOM 763 C C . GLY A 1 94 ? 9.562 9.554 1.400 1.00 88.44 94 GLY A C 1
ATOM 764 O O . GLY A 1 94 ? 8.516 9.643 0.744 1.00 88.44 94 GLY A O 1
ATOM 765 N N . ILE A 1 95 ? 9.710 8.672 2.389 1.00 91.25 95 ILE A N 1
ATOM 766 C CA . ILE A 1 95 ? 8.648 7.724 2.759 1.00 91.25 95 ILE A CA 1
ATOM 767 C C . ILE A 1 95 ? 7.384 8.429 3.234 1.00 91.2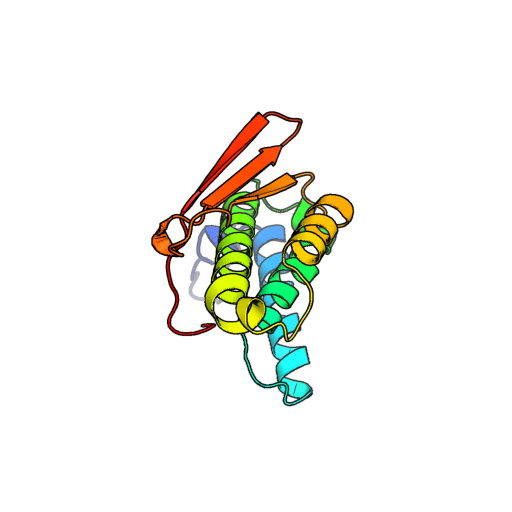5 95 ILE A C 1
ATOM 769 O O . ILE A 1 95 ? 6.286 7.927 3.010 1.00 91.25 95 ILE A O 1
ATOM 773 N N . GLU A 1 96 ? 7.523 9.613 3.826 1.00 92.31 96 GLU A N 1
ATOM 774 C CA . GLU A 1 96 ? 6.417 10.447 4.278 1.00 92.31 96 GLU A CA 1
ATOM 775 C C . GLU A 1 96 ? 5.520 10.815 3.095 1.00 92.31 96 GLU A C 1
ATOM 777 O O . GLU A 1 96 ? 4.308 10.672 3.181 1.00 92.31 96 GLU A O 1
ATOM 782 N N . SER A 1 97 ? 6.114 11.170 1.950 1.00 94.31 97 SER A N 1
ATOM 783 C CA . SER A 1 97 ? 5.376 11.489 0.721 1.00 94.31 97 SER A CA 1
ATOM 784 C C . SER A 1 97 ? 4.580 10.288 0.202 1.00 94.31 97 SER A C 1
ATOM 786 O O . SER A 1 97 ? 3.413 10.418 -0.168 1.00 94.31 97 SER A O 1
ATOM 788 N N . ILE A 1 98 ? 5.184 9.095 0.219 1.00 96.00 98 ILE A N 1
ATOM 789 C CA . ILE A 1 98 ? 4.534 7.853 -0.222 1.00 96.00 98 ILE A CA 1
ATOM 790 C C . ILE A 1 98 ? 3.359 7.495 0.704 1.00 96.00 98 ILE A C 1
ATOM 792 O O . ILE A 1 98 ? 2.268 7.150 0.239 1.00 96.00 98 ILE A O 1
ATOM 796 N N . VAL A 1 99 ? 3.574 7.583 2.018 1.00 97.44 99 VAL A N 1
ATOM 797 C CA . VAL A 1 99 ? 2.564 7.273 3.038 1.00 97.44 99 VAL A CA 1
ATOM 798 C C . VAL A 1 99 ? 1.428 8.296 3.015 1.00 97.44 99 VAL A C 1
ATOM 800 O O . VAL A 1 99 ? 0.261 7.910 3.096 1.00 97.44 99 VAL A O 1
ATOM 803 N N . ASP A 1 100 ? 1.733 9.578 2.832 1.00 97.88 100 ASP A N 1
ATOM 804 C CA . ASP A 1 100 ? 0.733 10.638 2.701 1.00 97.88 100 ASP A CA 1
ATOM 805 C C . ASP A 1 100 ? -0.107 10.474 1.434 1.00 97.88 100 ASP A C 1
ATOM 807 O O . ASP A 1 100 ? -1.326 10.662 1.472 1.00 97.88 100 ASP A O 1
ATOM 811 N N . ASP A 1 101 ? 0.505 10.070 0.321 1.00 98.19 101 ASP A N 1
ATOM 812 C CA . ASP A 1 101 ? -0.218 9.772 -0.912 1.00 98.19 101 ASP A CA 1
ATOM 813 C C . ASP A 1 101 ? -1.187 8.594 -0.714 1.00 98.19 101 ASP A C 1
ATOM 815 O O . ASP A 1 101 ? -2.368 8.696 -1.058 1.00 98.19 101 ASP A O 1
ATOM 819 N N . PHE A 1 102 ? -0.745 7.512 -0.063 1.00 98.44 102 PHE A N 1
ATOM 820 C CA . PHE A 1 102 ? -1.642 6.420 0.328 1.00 98.44 102 PHE A CA 1
ATOM 821 C C . PHE A 1 102 ? -2.794 6.921 1.213 1.00 98.44 102 PHE A C 1
ATOM 823 O O . PHE A 1 102 ? -3.960 6.674 0.899 1.00 98.44 102 PHE A O 1
ATOM 830 N N . ASN A 1 103 ? -2.487 7.668 2.275 1.00 98.25 103 ASN A N 1
ATOM 831 C CA . ASN A 1 103 ? -3.469 8.149 3.250 1.00 98.25 103 ASN A CA 1
ATOM 832 C C . ASN A 1 103 ? -4.499 9.106 2.638 1.00 98.25 103 ASN A C 1
ATOM 834 O O . ASN A 1 103 ? -5.660 9.117 3.048 1.00 98.25 103 ASN A O 1
ATOM 838 N N . LYS A 1 104 ? -4.085 9.914 1.660 1.00 97.94 104 LYS A N 1
ATOM 839 C CA . LYS A 1 104 ? -4.941 10.904 1.002 1.00 97.94 104 LYS A CA 1
ATOM 840 C C . LYS A 1 104 ? -5.740 10.314 -0.155 1.00 97.94 104 LYS A C 1
ATOM 842 O O . LYS A 1 104 ? -6.901 10.677 -0.346 1.00 97.94 104 LYS A O 1
ATOM 847 N N . ASN A 1 105 ? -5.119 9.454 -0.959 1.00 98.00 105 ASN A N 1
ATOM 848 C CA . ASN A 1 105 ? -5.662 9.048 -2.255 1.00 98.00 105 ASN A CA 1
ATOM 849 C C . ASN A 1 105 ? -6.105 7.582 -2.315 1.00 98.00 105 ASN A C 1
ATOM 851 O O . ASN A 1 105 ? -6.885 7.236 -3.213 1.00 98.00 105 ASN A O 1
ATOM 855 N N . GLY A 1 106 ? -5.661 6.746 -1.374 1.00 96.75 106 GLY A N 1
ATOM 856 C CA . GLY A 1 106 ? -6.082 5.355 -1.237 1.00 96.75 106 GLY A CA 1
ATOM 857 C C . GLY A 1 106 ? -7.592 5.229 -1.033 1.00 96.75 106 GLY A C 1
ATOM 858 O O . GLY A 1 106 ? -8.234 6.057 -0.385 1.00 96.75 106 GLY A O 1
ATOM 859 N N . LYS A 1 107 ? -8.201 4.194 -1.622 1.00 97.44 107 LYS A N 1
ATOM 860 C CA . LYS A 1 107 ? -9.671 4.081 -1.696 1.00 97.44 107 LYS A CA 1
ATOM 861 C C . LYS A 1 107 ? -10.306 3.218 -0.613 1.00 97.44 107 LYS A C 1
ATOM 863 O O . LYS A 1 107 ? -11.527 3.190 -0.511 1.00 97.44 107 LYS A O 1
ATOM 868 N N . SER A 1 108 ? -9.519 2.541 0.219 1.00 95.88 108 SER A N 1
ATOM 869 C CA . SER A 1 108 ? -10.053 1.658 1.267 1.00 95.88 108 SER A CA 1
ATOM 870 C C . SER A 1 108 ? -10.514 2.389 2.535 1.00 95.88 108 SER A C 1
ATOM 872 O O . SER A 1 108 ? -11.143 1.767 3.390 1.00 95.88 108 SER A O 1
ATOM 874 N N . GLY A 1 109 ? -10.192 3.680 2.691 1.00 96.56 109 GLY A N 1
ATOM 875 C CA . GLY A 1 109 ? -10.470 4.449 3.913 1.00 96.56 109 GLY A CA 1
ATOM 876 C C . GLY A 1 109 ? -9.578 4.081 5.107 1.00 96.56 109 GLY A C 1
ATOM 877 O O . GLY A 1 109 ? -9.921 4.392 6.247 1.00 96.56 109 GLY A O 1
ATOM 878 N N . HIS A 1 110 ? -8.463 3.390 4.854 1.00 98.50 110 HIS A N 1
ATOM 879 C CA . HIS A 1 110 ? -7.453 3.085 5.862 1.00 98.50 110 HIS A CA 1
ATOM 880 C C . HIS A 1 110 ? -6.378 4.170 5.904 1.00 98.50 110 HIS A C 1
ATOM 882 O O . HIS A 1 110 ? -6.120 4.837 4.906 1.00 98.50 110 HIS A O 1
ATOM 888 N N . VAL A 1 111 ? -5.730 4.297 7.057 1.00 98.44 111 VAL A N 1
ATOM 889 C CA . VAL A 1 111 ? -4.579 5.173 7.278 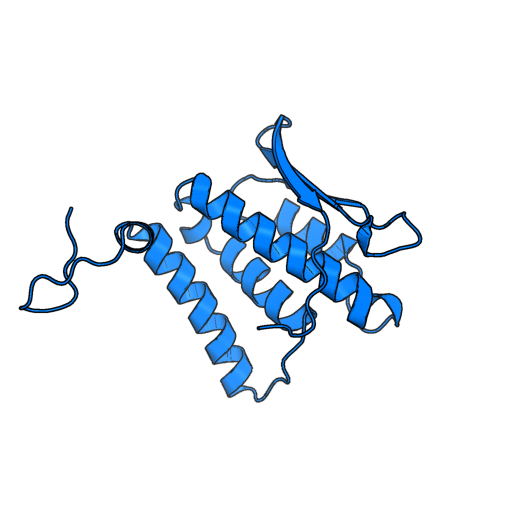1.00 98.44 111 VAL A CA 1
ATOM 890 C C . VAL A 1 111 ? -3.392 4.322 7.710 1.00 98.44 111 VAL A C 1
ATOM 892 O O . VAL A 1 111 ? -3.516 3.498 8.616 1.00 98.44 111 VAL A O 1
ATOM 895 N N . LEU A 1 112 ? -2.246 4.534 7.078 1.00 98.50 112 LEU A N 1
ATOM 896 C CA . LEU A 1 112 ? -0.965 3.928 7.399 1.00 98.50 112 LEU A CA 1
ATOM 897 C C . LEU A 1 112 ? -0.106 4.927 8.176 1.00 98.50 112 LEU A C 1
ATOM 899 O O . LEU A 1 112 ? -0.006 6.102 7.817 1.00 98.50 112 LEU A O 1
ATOM 903 N N . LYS A 1 113 ? 0.543 4.435 9.226 1.00 98.19 113 LYS A N 1
ATOM 904 C CA . LYS A 1 113 ? 1.650 5.110 9.902 1.00 98.19 113 LYS A CA 1
ATOM 905 C C . LYS A 1 113 ? 2.853 4.185 9.892 1.00 98.19 113 LYS A C 1
ATOM 907 O O . LYS A 1 113 ? 2.699 3.000 10.174 1.00 98.19 113 LYS A O 1
ATOM 912 N N . VAL A 1 114 ? 4.023 4.730 9.593 1.00 96.56 114 VAL A N 1
ATOM 913 C CA . VAL A 1 114 ? 5.305 4.021 9.639 1.00 96.56 114 VAL A CA 1
ATOM 914 C C . VAL A 1 114 ? 6.195 4.670 10.693 1.00 96.56 114 VAL A C 1
ATOM 916 O O . VAL A 1 114 ? 6.110 5.877 10.913 1.00 96.56 114 VAL A O 1
ATOM 919 N N . ASP A 1 115 ? 7.023 3.873 11.356 1.00 94.88 115 ASP A N 1
ATOM 920 C CA . ASP A 1 115 ? 8.037 4.336 12.298 1.00 94.88 115 ASP A CA 1
ATOM 921 C C . ASP A 1 115 ? 9.390 3.772 11.875 1.00 94.88 115 ASP A C 1
ATOM 923 O O . ASP A 1 115 ? 9.614 2.559 11.915 1.00 94.88 115 ASP A O 1
ATOM 927 N N . VAL A 1 116 ? 10.270 4.679 11.455 1.00 92.44 116 VAL A N 1
ATOM 928 C CA . VAL A 1 116 ? 11.655 4.402 11.058 1.00 92.44 116 VAL A CA 1
ATOM 929 C C . VAL A 1 116 ? 12.665 5.143 11.939 1.00 92.44 116 VAL A C 1
ATOM 931 O O . VAL A 1 116 ? 13.827 5.291 11.576 1.00 92.44 116 VAL A O 1
ATOM 934 N N . SER A 1 117 ? 12.238 5.629 13.109 1.00 89.44 117 SER A N 1
ATOM 935 C CA . SER A 1 117 ? 13.076 6.449 13.999 1.00 89.44 117 SER A CA 1
ATOM 936 C C . SER A 1 117 ? 14.234 5.677 14.645 1.00 89.44 117 SER A C 1
ATOM 938 O O . SER A 1 117 ? 15.201 6.271 15.125 1.00 89.44 117 SER A O 1
ATOM 940 N N . ALA A 1 118 ? 14.148 4.346 14.672 1.00 85.38 118 ALA A N 1
ATOM 941 C CA . ALA A 1 118 ? 15.173 3.492 15.246 1.00 85.38 118 ALA A CA 1
ATOM 942 C C . ALA A 1 118 ? 16.444 3.433 14.369 1.00 85.38 118 ALA A C 1
ATOM 944 O O . ALA A 1 118 ? 16.374 3.460 13.150 1.00 85.38 118 ALA A O 1
ATOM 945 N N . PRO A 1 119 ? 17.637 3.242 14.953 1.00 79.00 119 PRO A N 1
ATOM 946 C CA . PRO A 1 119 ? 18.881 3.156 14.182 1.00 79.00 119 PRO A CA 1
ATOM 947 C C . PRO A 1 119 ? 19.055 1.833 13.416 1.00 79.00 119 PRO A C 1
ATOM 949 O O . PRO A 1 119 ? 19.987 1.700 12.632 1.00 79.00 119 PRO A O 1
ATOM 952 N N . LYS A 1 120 ? 18.216 0.823 13.683 1.00 84.31 120 LYS A N 1
ATOM 953 C CA . LYS A 1 120 ? 18.285 -0.499 13.047 1.00 84.31 120 LYS A CA 1
ATOM 954 C C . LYS A 1 120 ? 16.974 -0.801 12.344 1.00 84.31 120 LYS A C 1
ATOM 956 O O . LYS A 1 120 ? 15.919 -0.713 12.973 1.00 84.31 120 LYS A O 1
ATOM 961 N N . SER A 1 121 ? 17.057 -1.262 11.103 1.00 84.69 121 SER A N 1
ATOM 962 C CA . SER A 1 121 ? 15.887 -1.549 10.274 1.00 84.69 121 SER A CA 1
ATOM 963 C C . SER A 1 121 ? 14.999 -2.669 10.805 1.00 84.69 121 SER A C 1
ATOM 965 O O . SER A 1 121 ? 13.781 -2.589 10.706 1.00 84.69 121 SER A O 1
ATOM 967 N N . SER A 1 122 ? 15.560 -3.632 11.543 1.00 86.00 122 SER A N 1
ATOM 968 C CA . SER A 1 122 ? 14.790 -4.648 12.286 1.00 86.00 122 SER A CA 1
ATOM 969 C C . SER A 1 122 ? 13.800 -4.075 13.314 1.00 86.00 122 SER A C 1
ATOM 971 O O . SER A 1 122 ? 12.939 -4.794 13.819 1.00 86.00 122 SER A O 1
ATOM 973 N N . SER A 1 123 ? 13.968 -2.807 13.692 1.00 90.44 123 SER A N 1
ATOM 974 C CA . SER A 1 123 ? 13.096 -2.099 14.629 1.00 90.44 123 SER A CA 1
ATOM 975 C C . SER A 1 123 ? 12.074 -1.205 13.928 1.00 90.44 123 SER A C 1
ATOM 977 O O . SER A 1 123 ? 11.224 -0.636 14.612 1.00 90.44 123 SER A O 1
ATOM 979 N N . TYR A 1 124 ? 12.131 -1.078 12.599 1.00 94.88 124 TYR A N 1
ATOM 980 C CA . TYR A 1 124 ? 11.120 -0.348 11.844 1.00 94.88 124 TYR A CA 1
ATOM 981 C C . TYR A 1 124 ? 9.773 -1.053 11.950 1.00 94.88 124 TYR A C 1
ATOM 983 O O . TYR A 1 124 ? 9.688 -2.281 12.063 1.00 94.88 124 TYR A O 1
ATOM 991 N N . SER A 1 125 ? 8.699 -0.274 11.943 1.00 96.88 125 SER A N 1
ATOM 992 C CA . SER A 1 125 ? 7.355 -0.811 12.126 1.00 96.88 125 SER A CA 1
ATOM 993 C C . SER A 1 125 ? 6.301 0.006 11.402 1.00 96.88 125 SER A C 1
ATOM 995 O O . SER A 1 125 ? 6.556 1.107 10.915 1.00 96.88 125 SER A O 1
ATOM 997 N N . PHE A 1 126 ? 5.100 -0.553 11.320 1.00 98.12 126 PHE A N 1
ATOM 998 C CA . PHE A 1 126 ? 3.942 0.141 10.791 1.00 98.12 126 PHE A CA 1
ATOM 999 C C . PHE A 1 126 ? 2.676 -0.208 11.565 1.00 98.12 126 PHE A C 1
ATOM 1001 O O . PHE A 1 126 ? 2.555 -1.265 12.188 1.00 98.12 126 PHE A O 1
ATOM 1008 N N . GLN A 1 127 ? 1.702 0.691 11.486 1.00 98.62 127 GLN A N 1
ATOM 1009 C CA . GLN A 1 127 ? 0.377 0.551 12.073 1.00 98.62 127 GLN A CA 1
ATOM 1010 C C . GLN A 1 127 ? -0.677 0.978 11.053 1.00 98.62 127 GLN A C 1
ATOM 1012 O O . GLN A 1 127 ? -0.528 1.992 10.369 1.00 98.62 127 GLN A O 1
ATOM 1017 N N . ILE A 1 128 ? -1.757 0.207 10.972 1.00 98.62 128 ILE A N 1
ATOM 1018 C CA . ILE A 1 128 ? -2.884 0.435 10.070 1.00 98.62 128 ILE A CA 1
ATOM 1019 C C . ILE A 1 128 ? -4.099 0.810 10.912 1.00 98.62 128 ILE A C 1
ATOM 1021 O O . ILE A 1 128 ? -4.446 0.122 11.878 1.00 98.62 128 ILE A O 1
ATOM 1025 N N . TYR A 1 129 ? -4.767 1.889 10.526 1.00 98.56 129 TYR A N 1
ATOM 1026 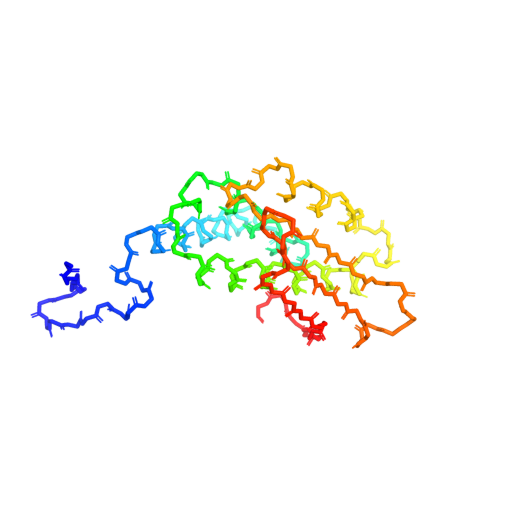C CA . TYR A 1 129 ? -5.941 2.425 11.196 1.00 98.56 129 TYR A CA 1
ATOM 1027 C C . TYR A 1 129 ? -7.135 2.492 10.255 1.00 98.56 129 TYR A C 1
ATOM 1029 O O . TYR A 1 129 ? -6.986 2.734 9.059 1.00 98.56 129 TYR A O 1
ATOM 1037 N N . ARG A 1 130 ? -8.333 2.367 10.820 1.00 97.31 130 ARG A N 1
ATOM 1038 C CA . ARG A 1 130 ? -9.599 2.661 10.148 1.00 97.31 130 ARG A CA 1
ATOM 1039 C C . ARG A 1 130 ? -10.508 3.397 11.121 1.00 97.31 130 ARG A C 1
ATOM 1041 O O . ARG A 1 130 ? -10.683 2.951 12.253 1.00 97.31 130 ARG A O 1
ATOM 1048 N N . ASN A 1 131 ? -11.048 4.545 10.709 1.00 95.88 131 ASN A N 1
ATOM 1049 C CA . ASN A 1 131 ? -11.887 5.402 11.561 1.00 95.88 131 ASN A CA 1
ATOM 1050 C C . ASN A 1 131 ? -11.244 5.709 12.933 1.00 95.88 131 ASN A C 1
ATOM 1052 O O . ASN A 1 131 ? -11.899 5.647 13.970 1.00 95.88 131 ASN A O 1
ATOM 1056 N N . GLY A 1 132 ? -9.930 5.956 12.951 1.00 95.44 132 GLY A N 1
ATOM 1057 C CA . GLY A 1 132 ? -9.161 6.235 14.171 1.00 95.44 132 GLY A CA 1
ATOM 1058 C C . GLY A 1 132 ? -8.819 5.017 15.042 1.00 95.44 132 GLY A C 1
ATOM 1059 O O . GLY A 1 132 ? -8.010 5.146 15.958 1.00 95.44 132 GLY A O 1
ATOM 1060 N N . LYS A 1 133 ? -9.354 3.822 14.758 1.00 97.75 133 LYS A N 1
ATOM 1061 C CA . LYS A 1 133 ? -9.039 2.587 15.493 1.00 97.75 133 LYS A CA 1
ATOM 1062 C C . LYS A 1 133 ? -7.907 1.819 14.811 1.00 97.75 133 LYS A C 1
ATOM 1064 O O . LYS A 1 133 ? -7.935 1.649 13.595 1.00 97.75 133 LYS A O 1
ATOM 1069 N N . LYS A 1 134 ? -6.939 1.317 15.588 1.00 98.19 134 LYS A N 1
ATOM 1070 C CA . LYS A 1 134 ? -5.892 0.412 15.083 1.00 98.19 134 LYS A CA 1
ATOM 1071 C C . LYS A 1 134 ? -6.520 -0.927 14.678 1.00 98.19 134 LYS A C 1
ATOM 1073 O O . LYS A 1 134 ? -7.211 -1.546 15.487 1.00 98.19 134 LYS A O 1
ATOM 1078 N N . VAL A 1 135 ? -6.285 -1.346 13.440 1.00 98.00 135 VAL A N 1
ATOM 1079 C CA . VAL A 1 135 ? -6.823 -2.581 12.835 1.00 98.00 135 VAL A CA 1
ATOM 1080 C C . VAL A 1 135 ? -5.731 -3.528 12.334 1.00 98.00 135 VAL A C 1
ATOM 1082 O O . VAL A 1 135 ? -6.020 -4.679 12.032 1.00 98.00 135 VAL A O 1
ATOM 1085 N N . GLY A 1 136 ? -4.478 -3.075 12.289 1.00 97.50 136 GLY A N 1
ATOM 1086 C CA . GLY A 1 136 ? -3.328 -3.909 11.961 1.00 97.50 136 GLY A CA 1
ATOM 1087 C C . GLY A 1 136 ? -2.023 -3.259 12.397 1.00 97.50 136 GLY A C 1
ATOM 1088 O O . GLY A 1 136 ? -1.968 -2.051 12.633 1.00 97.50 136 GLY A O 1
ATOM 1089 N N . GLU A 1 137 ? -0.977 -4.064 12.517 1.00 98.12 137 GLU A N 1
ATOM 1090 C CA . GLU A 1 137 ? 0.391 -3.613 12.758 1.00 98.12 137 GLU A CA 1
ATOM 1091 C C . GLU A 1 137 ? 1.385 -4.672 12.289 1.00 98.12 137 GLU A C 1
ATOM 1093 O O . GLU A 1 137 ? 1.023 -5.836 12.111 1.00 98.12 137 GLU A O 1
ATOM 1098 N N . GLY A 1 138 ? 2.634 -4.266 12.108 1.00 96.38 138 GLY A N 1
ATOM 1099 C CA . GLY A 1 138 ? 3.720 -5.167 11.762 1.00 96.38 138 GLY A CA 1
ATOM 1100 C C . GLY A 1 138 ? 5.079 -4.530 12.002 1.00 96.38 138 GLY A C 1
ATOM 1101 O O . GLY A 1 138 ? 5.196 -3.324 12.228 1.00 96.38 138 GLY A O 1
ATOM 1102 N N . LYS A 1 139 ? 6.112 -5.366 11.970 1.00 95.56 139 LYS A N 1
ATOM 1103 C CA . LYS A 1 139 ? 7.515 -4.945 11.997 1.00 95.56 139 LYS A CA 1
ATOM 1104 C C . LYS A 1 139 ? 8.132 -5.189 10.634 1.00 95.56 139 LYS A C 1
ATOM 1106 O O . LYS A 1 139 ? 7.635 -6.034 9.893 1.00 95.56 139 LYS A O 1
ATOM 1111 N N . MET A 1 140 ? 9.193 -4.461 10.315 1.00 92.81 140 MET A N 1
ATOM 1112 C CA . MET A 1 140 ? 9.929 -4.688 9.084 1.00 92.81 140 MET A CA 1
ATOM 1113 C C . MET A 1 140 ? 10.443 -6.121 9.017 1.00 92.81 140 MET A C 1
ATOM 1115 O O . MET A 1 140 ? 11.073 -6.626 9.948 1.00 92.81 140 MET A O 1
ATOM 1119 N N . GLU A 1 141 ? 10.205 -6.732 7.868 1.00 92.00 141 GLU A N 1
ATOM 1120 C CA . GLU A 1 141 ? 10.825 -7.975 7.448 1.00 92.00 141 GLU A CA 1
ATOM 1121 C C . GLU A 1 141 ? 11.789 -7.631 6.306 1.00 92.00 141 GLU A C 1
ATOM 1123 O O . GLU A 1 141 ? 11.334 -7.248 5.221 1.00 92.00 141 GLU A O 1
ATOM 1128 N N . PRO A 1 142 ? 13.114 -7.690 6.544 1.00 85.75 142 PRO A N 1
ATOM 1129 C CA . PRO A 1 142 ? 14.096 -7.391 5.514 1.00 85.75 142 PRO A CA 1
ATOM 1130 C C . PRO A 1 142 ? 13.926 -8.328 4.323 1.00 85.75 142 PRO A C 1
ATOM 1132 O O . PRO A 1 142 ? 13.936 -9.553 4.467 1.00 85.75 142 PRO A O 1
ATOM 1135 N N . LYS A 1 143 ? 13.796 -7.746 3.139 1.00 82.88 143 LYS A N 1
ATOM 1136 C CA . LYS A 1 143 ? 13.742 -8.462 1.872 1.00 82.88 143 LYS A CA 1
ATOM 1137 C C . LYS A 1 143 ? 15.064 -8.313 1.148 1.00 82.88 143 LYS A C 1
ATOM 1139 O O . LYS A 1 143 ? 15.601 -7.225 1.054 1.00 82.88 143 LYS A O 1
ATOM 1144 N N . THR A 1 144 ? 15.576 -9.389 0.573 1.00 77.62 144 THR A N 1
ATOM 1145 C CA . THR A 1 144 ? 16.781 -9.334 -0.272 1.00 77.62 144 THR A CA 1
ATOM 1146 C C . THR A 1 144 ? 16.468 -8.994 -1.729 1.00 77.62 144 THR A C 1
ATOM 1148 O O . THR A 1 144 ? 17.383 -8.810 -2.525 1.00 77.62 144 THR A O 1
ATOM 1151 N N . SER A 1 145 ? 15.181 -8.957 -2.085 1.00 79.69 145 SER A N 1
ATOM 1152 C CA . SER A 1 145 ? 14.678 -8.816 -3.447 1.00 79.69 145 SER A CA 1
ATOM 1153 C C . SER A 1 145 ? 13.306 -8.127 -3.438 1.00 79.69 145 SER A C 1
ATOM 1155 O O . SER A 1 145 ? 12.519 -8.350 -2.508 1.00 79.69 145 SER A O 1
ATOM 1157 N N . PRO A 1 146 ? 12.987 -7.313 -4.461 1.00 76.88 146 PRO A N 1
ATOM 1158 C CA . PRO A 1 146 ? 11.657 -6.749 -4.640 1.00 76.88 146 PRO A CA 1
ATOM 1159 C C . PRO A 1 146 ? 10.596 -7.787 -5.068 1.00 76.88 146 PRO A C 1
ATOM 1161 O O . PRO A 1 146 ? 9.414 -7.451 -5.044 1.00 76.88 146 PRO A O 1
ATOM 1164 N N . HIS A 1 147 ? 10.979 -9.034 -5.375 1.00 63.78 147 HIS A N 1
ATOM 1165 C CA . HIS A 1 147 ? 10.097 -10.205 -5.542 1.00 63.78 147 HIS A CA 1
ATOM 1166 C C . HIS A 1 147 ? 10.325 -11.252 -4.463 1.00 63.78 147 HIS A C 1
ATOM 1168 O O . HIS A 1 147 ? 11.512 -11.591 -4.238 1.00 63.78 147 HIS A O 1
#

pLDDT: mean 88.17, std 13.25, range [49.41, 98.62]

Radius of gyration: 16.32 Å; chains: 1; bounding box: 42×42×37 Å